Protein AF-A0A7W1ZW44-F1 (afdb_monomer)

Structure (mmCIF, N/CA/C/O backbone):
data_AF-A0A7W1ZW44-F1
#
_entry.id   AF-A0A7W1ZW44-F1
#
loop_
_atom_site.group_PDB
_atom_site.id
_atom_site.type_symbol
_atom_site.label_atom_id
_atom_site.label_alt_id
_atom_site.label_comp_id
_atom_site.label_asym_id
_atom_site.label_entity_id
_atom_site.label_seq_id
_atom_site.pdbx_PDB_ins_code
_atom_site.Cartn_x
_atom_site.Cartn_y
_atom_site.Cartn_z
_atom_site.occupancy
_atom_site.B_iso_or_equiv
_atom_site.auth_seq_id
_atom_site.auth_comp_id
_atom_site.auth_asym_id
_atom_site.auth_atom_id
_atom_site.pdbx_PDB_model_num
ATOM 1 N N . MET A 1 1 ? -7.197 -3.885 36.363 1.00 48.62 1 MET A N 1
ATOM 2 C CA . MET A 1 1 ? -6.101 -4.322 35.474 1.00 48.62 1 MET A CA 1
ATOM 3 C C . MET A 1 1 ? -6.659 -4.385 34.066 1.00 48.62 1 MET A C 1
ATOM 5 O O . MET A 1 1 ? -7.664 -5.055 33.900 1.00 48.62 1 MET A O 1
ATOM 9 N N . SER A 1 2 ? -6.089 -3.607 33.143 1.00 41.81 2 SER A N 1
ATOM 10 C CA . SER A 1 2 ? -6.029 -3.824 31.685 1.00 41.81 2 SER A CA 1
ATOM 11 C C . SER A 1 2 ? -5.603 -2.502 31.056 1.00 41.81 2 SER A C 1
ATOM 13 O O . SER A 1 2 ? -6.389 -1.569 30.924 1.00 41.81 2 SER A O 1
ATOM 15 N N . SER A 1 3 ? -4.307 -2.404 30.783 1.00 43.06 3 SER A N 1
ATOM 16 C CA . SER A 1 3 ? -3.653 -1.270 30.145 1.00 43.06 3 SER A CA 1
ATOM 17 C C . SER A 1 3 ? -4.306 -0.962 28.792 1.00 43.06 3 SER A C 1
ATOM 19 O O . SER A 1 3 ? -4.424 -1.885 27.980 1.00 43.06 3 SER A O 1
ATOM 21 N N . PRO A 1 4 ? -4.672 0.293 28.478 1.00 45.53 4 PRO A N 1
ATOM 22 C CA . PRO A 1 4 ? -4.906 0.679 27.098 1.00 45.53 4 PRO A CA 1
ATOM 23 C C . PRO A 1 4 ? -3.530 0.705 26.436 1.00 45.53 4 PRO A C 1
ATOM 25 O O . PRO A 1 4 ? -2.753 1.645 26.583 1.00 45.53 4 PRO A O 1
ATOM 28 N N . ASN A 1 5 ? -3.172 -0.410 25.805 1.00 42.12 5 ASN A N 1
ATOM 29 C CA . ASN A 1 5 ? -1.962 -0.536 25.014 1.00 42.12 5 ASN A CA 1
ATOM 30 C C . ASN A 1 5 ? -2.137 0.390 23.803 1.00 42.12 5 ASN A C 1
ATOM 32 O O . ASN A 1 5 ? -2.692 -0.021 22.789 1.00 42.12 5 ASN A O 1
ATOM 36 N N . ASN A 1 6 ? -1.759 1.659 23.962 1.00 46.16 6 ASN A N 1
ATOM 37 C CA . ASN A 1 6 ? -1.648 2.638 22.892 1.00 46.16 6 ASN A CA 1
ATOM 38 C C . ASN A 1 6 ? -0.517 2.149 21.989 1.00 46.16 6 ASN A C 1
ATOM 40 O O . ASN A 1 6 ? 0.666 2.376 22.257 1.00 46.16 6 ASN A O 1
ATOM 44 N N . LYS A 1 7 ? -0.874 1.313 21.015 1.00 49.53 7 LYS A N 1
ATOM 45 C CA . LYS A 1 7 ? 0.117 0.719 20.145 1.00 49.53 7 LYS A CA 1
ATOM 46 C C . LYS A 1 7 ? 0.440 1.735 19.044 1.00 49.53 7 LYS A C 1
ATOM 48 O O . LYS A 1 7 ? -0.476 2.199 18.377 1.00 49.53 7 LYS A O 1
ATOM 53 N N . PRO A 1 8 ? 1.722 2.013 18.758 1.00 46.53 8 PRO A N 1
ATOM 54 C CA . PRO A 1 8 ? 2.140 2.899 17.664 1.00 46.53 8 PRO A CA 1
ATOM 55 C C . PRO A 1 8 ? 1.932 2.275 16.263 1.00 46.53 8 PRO A C 1
ATOM 57 O O . PRO A 1 8 ? 2.746 2.460 15.367 1.00 46.53 8 PRO A O 1
ATOM 60 N N . ASP A 1 9 ? 0.896 1.448 16.090 1.00 52.75 9 ASP A N 1
ATOM 61 C CA . ASP A 1 9 ? 0.456 0.864 14.812 1.00 52.75 9 ASP A CA 1
ATOM 62 C C . ASP A 1 9 ? -0.863 1.468 14.305 1.00 52.75 9 ASP A C 1
ATOM 64 O O . ASP A 1 9 ? -1.488 0.919 13.393 1.00 52.75 9 ASP A O 1
ATOM 68 N N . ASP A 1 10 ? -1.256 2.593 14.896 1.00 54.53 10 ASP A N 1
ATOM 69 C CA . ASP A 1 10 ? -2.509 3.295 14.663 1.00 54.53 10 ASP A CA 1
ATOM 70 C C . ASP A 1 10 ? -2.274 4.446 13.671 1.00 54.53 10 ASP A C 1
ATOM 72 O O . ASP A 1 10 ? -2.223 5.622 14.022 1.00 54.53 10 ASP A O 1
ATOM 76 N N . PHE A 1 11 ? -2.020 4.100 12.408 1.00 65.88 11 PHE A N 1
ATOM 77 C CA . PHE A 1 11 ? -2.477 4.984 11.336 1.00 65.88 11 PHE A CA 1
ATOM 78 C C . PHE A 1 11 ? -3.943 4.634 11.074 1.00 65.88 11 PHE A C 1
ATOM 80 O O . PHE A 1 11 ? -4.349 3.503 11.347 1.00 65.88 11 PHE A O 1
ATOM 87 N N . ASN A 1 12 ? -4.746 5.581 10.585 1.00 67.12 12 ASN A N 1
ATOM 88 C CA . ASN A 1 12 ? -6.178 5.352 10.410 1.00 67.12 12 ASN A CA 1
ATOM 89 C C . ASN A 1 12 ? -6.432 4.173 9.445 1.00 67.12 12 ASN A C 1
ATOM 91 O O . ASN A 1 12 ? -6.341 4.319 8.227 1.00 67.12 12 ASN A O 1
ATOM 95 N N . ARG A 1 13 ? -6.738 2.991 9.998 1.00 70.31 13 ARG A N 1
ATOM 96 C CA . ARG A 1 13 ? -7.122 1.789 9.233 1.00 70.31 13 ARG A CA 1
ATOM 97 C C . ARG A 1 13 ? -8.571 1.855 8.764 1.00 70.31 13 ARG A C 1
ATOM 99 O O . ARG A 1 13 ? -8.947 1.137 7.848 1.00 70.31 13 ARG A O 1
ATOM 106 N N . SER A 1 14 ? -9.352 2.749 9.367 1.00 66.06 14 SER A N 1
ATOM 107 C CA . SER A 1 14 ? -10.722 3.087 8.984 1.00 66.06 14 SER A CA 1
ATOM 108 C C . SER A 1 14 ? -10.760 4.210 7.945 1.00 66.06 14 SER A C 1
ATOM 110 O O . SER A 1 14 ? -11.749 4.935 7.872 1.00 66.06 14 SER A O 1
ATOM 112 N N . ALA A 1 15 ? -9.681 4.408 7.182 1.00 72.62 15 ALA A N 1
ATOM 113 C CA . ALA A 1 15 ? -9.659 5.392 6.112 1.00 72.62 15 ALA A CA 1
ATOM 114 C C . ALA A 1 15 ? -10.760 5.071 5.096 1.00 72.62 15 ALA A C 1
ATOM 116 O O . ALA A 1 15 ? -10.786 3.982 4.515 1.00 72.62 15 ALA A O 1
ATOM 117 N N . THR A 1 16 ? -11.668 6.021 4.880 1.00 72.62 16 THR A N 1
ATOM 118 C CA . THR A 1 16 ? -12.754 5.856 3.906 1.00 72.62 16 THR A CA 1
ATOM 119 C C . THR A 1 16 ? -12.208 5.898 2.477 1.00 72.62 16 THR A C 1
ATOM 121 O O . THR A 1 16 ? -12.786 5.296 1.569 1.00 72.62 16 THR A O 1
ATOM 124 N N . HIS A 1 17 ? -11.062 6.559 2.274 1.00 84.69 17 HIS A N 1
ATOM 125 C CA . HIS A 1 17 ? -10.442 6.744 0.966 1.00 84.69 17 HIS A CA 1
ATOM 126 C C . HIS A 1 17 ? -9.067 6.073 0.870 1.00 84.69 17 HIS A C 1
ATOM 128 O O . HIS A 1 17 ? -8.127 6.432 1.578 1.00 84.69 17 HIS A O 1
ATOM 134 N N . ILE A 1 18 ? -8.930 5.137 -0.071 1.00 88.94 18 ILE A N 1
ATOM 135 C CA . ILE A 1 18 ? -7.651 4.508 -0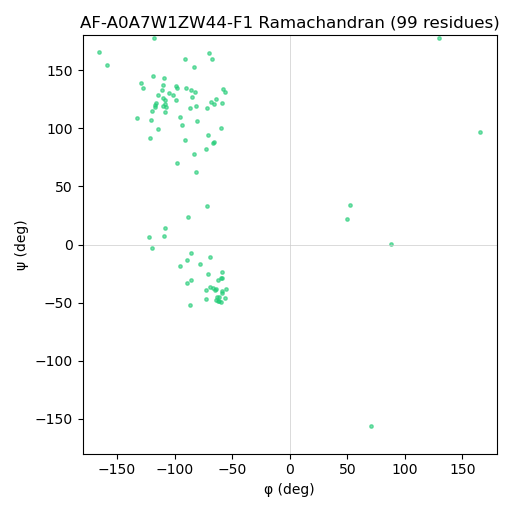.417 1.00 88.94 18 ILE A CA 1
ATOM 136 C C . ILE A 1 18 ? -7.209 5.047 -1.778 1.00 88.94 18 ILE A C 1
ATOM 138 O O . ILE A 1 18 ? -7.903 4.885 -2.778 1.00 88.94 18 ILE A O 1
ATOM 142 N N . ILE A 1 19 ? -6.060 5.713 -1.807 1.00 90.00 19 ILE A N 1
ATOM 143 C CA . ILE A 1 19 ? -5.446 6.282 -3.007 1.00 90.00 19 ILE A CA 1
ATOM 144 C C . ILE A 1 19 ? -4.336 5.333 -3.440 1.00 90.00 19 ILE A C 1
ATOM 146 O O . ILE A 1 19 ? -3.473 5.006 -2.640 1.00 90.00 19 ILE A O 1
ATOM 150 N N . TYR A 1 20 ? -4.297 4.906 -4.693 1.00 90.31 20 TYR A N 1
ATOM 151 C CA . TYR A 1 20 ? -3.240 4.016 -5.173 1.00 90.31 20 TYR A CA 1
ATOM 152 C C . TYR A 1 20 ? -2.244 4.787 -6.031 1.00 90.31 20 TYR A C 1
ATOM 154 O O . TYR A 1 20 ? -2.616 5.512 -6.958 1.00 90.31 20 TYR A O 1
ATOM 162 N N . SER A 1 21 ? -0.953 4.628 -5.741 1.00 89.88 21 SER A N 1
ATOM 163 C CA . SER A 1 21 ? 0.090 5.168 -6.607 1.00 89.88 21 SER A CA 1
ATOM 164 C C . SER A 1 21 ? 0.112 4.424 -7.952 1.00 89.88 21 SER A C 1
ATOM 166 O O . SER A 1 21 ? -0.327 3.276 -8.064 1.00 89.88 21 SER A O 1
ATOM 168 N N . LYS A 1 22 ? 0.695 5.037 -8.990 1.00 87.31 22 LYS A N 1
ATOM 169 C CA . LYS A 1 22 ? 0.897 4.366 -10.291 1.00 87.31 22 LYS A CA 1
ATOM 170 C C . LYS A 1 22 ? 1.668 3.047 -10.150 1.00 87.31 22 LYS A C 1
ATOM 172 O O . LYS A 1 22 ? 1.352 2.067 -10.818 1.00 87.31 22 LYS A O 1
ATOM 177 N N . HIS A 1 23 ? 2.656 3.015 -9.255 1.00 84.62 23 HIS A N 1
ATOM 178 C CA . HIS A 1 23 ? 3.458 1.821 -9.011 1.00 84.62 23 HIS A CA 1
ATOM 179 C C . HIS A 1 23 ? 2.655 0.753 -8.258 1.00 84.62 23 HIS A C 1
ATOM 181 O O . HIS A 1 23 ? 2.742 -0.423 -8.604 1.00 84.62 23 HIS A O 1
ATOM 187 N N . ALA A 1 24 ? 1.827 1.152 -7.287 1.00 86.94 24 ALA A N 1
ATOM 188 C CA . ALA A 1 24 ? 0.919 0.238 -6.602 1.00 86.94 24 ALA A CA 1
ATOM 189 C C . ALA A 1 24 ? -0.051 -0.422 -7.587 1.00 86.94 24 ALA A C 1
ATOM 191 O O . ALA A 1 24 ? -0.106 -1.646 -7.625 1.00 86.94 24 ALA A O 1
ATOM 192 N N . HIS A 1 25 ? -0.710 0.356 -8.454 1.00 87.38 25 HIS A N 1
ATOM 193 C CA . HIS A 1 25 ? -1.587 -0.183 -9.499 1.00 87.38 25 HIS A CA 1
ATOM 194 C C . HIS A 1 25 ? -0.871 -1.180 -10.411 1.00 87.38 25 HIS A C 1
ATOM 196 O O . HIS A 1 25 ? -1.385 -2.265 -10.653 1.00 87.38 25 HIS A O 1
ATOM 202 N N . CYS A 1 26 ? 0.337 -0.852 -10.872 1.00 87.50 26 CYS A N 1
ATOM 203 C CA . CYS A 1 26 ? 1.087 -1.762 -11.731 1.00 87.50 26 CYS A CA 1
ATOM 204 C C . CYS A 1 26 ? 1.465 -3.073 -11.016 1.00 87.50 26 CYS A C 1
ATOM 206 O O . CYS A 1 26 ? 1.400 -4.149 -11.606 1.00 87.50 26 CYS A O 1
ATOM 208 N N . ARG A 1 27 ? 1.825 -3.014 -9.726 1.00 84.56 27 ARG A N 1
ATOM 209 C CA . ARG A 1 27 ? 2.097 -4.220 -8.927 1.00 84.56 27 ARG A CA 1
ATOM 210 C C . ARG A 1 27 ? 0.835 -5.023 -8.649 1.00 84.56 27 ARG A C 1
ATOM 212 O O . ARG A 1 27 ? 0.920 -6.246 -8.645 1.00 84.56 27 ARG A O 1
ATOM 219 N N . MET A 1 28 ? -0.288 -4.348 -8.424 1.00 85.69 28 MET A N 1
ATOM 220 C CA . MET A 1 28 ? -1.583 -4.987 -8.229 1.00 85.69 28 MET A CA 1
ATOM 221 C C . MET A 1 28 ? -1.999 -5.763 -9.474 1.00 85.69 28 MET A C 1
ATOM 223 O O . MET A 1 28 ? -2.277 -6.950 -9.373 1.00 85.69 28 MET A O 1
ATOM 227 N N . ASP A 1 29 ? -1.911 -5.138 -10.645 1.00 85.00 29 ASP A N 1
ATOM 228 C CA . ASP A 1 29 ? -2.236 -5.769 -11.926 1.00 85.00 29 ASP A CA 1
ATOM 229 C C . ASP A 1 29 ? -1.288 -6.940 -12.247 1.00 85.00 29 ASP A C 1
ATOM 231 O O . ASP A 1 29 ? -1.726 -8.059 -12.503 1.00 85.00 29 ASP A O 1
ATOM 235 N N . CYS A 1 30 ? 0.025 -6.735 -12.095 1.00 85.25 30 CYS A N 1
ATOM 236 C CA . CYS A 1 30 ? 1.037 -7.765 -12.359 1.00 85.25 30 CYS A CA 1
ATOM 237 C C . CYS A 1 30 ? 0.910 -9.007 -11.455 1.00 85.25 30 CYS A C 1
ATOM 239 O O . CYS A 1 30 ? 1.293 -10.110 -11.851 1.00 85.25 30 CYS A O 1
ATOM 241 N N . ARG A 1 31 ? 0.420 -8.831 -10.223 1.00 79.56 31 ARG A N 1
ATOM 242 C CA . ARG A 1 31 ? 0.327 -9.891 -9.206 1.00 79.56 31 ARG A CA 1
ATOM 243 C C . ARG A 1 31 ? -1.106 -10.336 -8.929 1.00 79.56 31 ARG A C 1
ATOM 245 O O . ARG A 1 31 ? -1.301 -11.135 -8.022 1.00 79.56 31 ARG A O 1
ATOM 252 N N . TYR A 1 32 ? -2.079 -9.852 -9.704 1.00 83.19 32 TYR A N 1
ATOM 253 C CA . TYR A 1 32 ? -3.508 -10.101 -9.491 1.00 83.19 32 TYR A CA 1
ATOM 254 C C . TYR A 1 32 ? -3.977 -9.767 -8.063 1.00 83.19 32 TYR A C 1
ATOM 256 O O . TYR A 1 32 ? -4.865 -10.428 -7.530 1.00 83.19 32 TYR A O 1
ATOM 264 N N . ILE A 1 33 ? -3.380 -8.739 -7.450 1.00 85.50 33 ILE A N 1
ATOM 265 C CA . ILE A 1 33 ? -3.775 -8.262 -6.123 1.00 85.50 33 ILE A CA 1
ATOM 266 C C . ILE A 1 33 ? -4.985 -7.357 -6.297 1.00 85.50 33 ILE A C 1
ATOM 268 O O . ILE A 1 33 ? -4.907 -6.310 -6.946 1.00 85.50 33 ILE A O 1
ATOM 272 N N . ASN A 1 34 ? -6.091 -7.740 -5.678 1.00 87.81 34 ASN A N 1
ATOM 273 C CA . ASN A 1 34 ? -7.332 -6.979 -5.750 1.00 87.81 34 ASN A CA 1
ATOM 274 C C . ASN A 1 34 ? -7.431 -5.962 -4.609 1.00 87.81 34 ASN A C 1
ATOM 276 O O . ASN A 1 34 ? -6.806 -6.104 -3.560 1.00 87.81 34 ASN A O 1
ATOM 280 N N . GLU A 1 35 ? -8.269 -4.941 -4.776 1.00 87.94 35 GLU A N 1
ATOM 281 C CA . GLU A 1 35 ? -8.514 -3.941 -3.726 1.00 87.94 35 GLU A CA 1
ATOM 282 C C . GLU A 1 35 ? -9.076 -4.556 -2.434 1.00 87.94 35 GLU A C 1
ATOM 284 O O . GLU A 1 35 ? -8.838 -4.030 -1.348 1.00 87.94 35 GLU A O 1
ATOM 289 N N . GLU A 1 36 ? -9.811 -5.667 -2.538 1.00 88.19 36 GLU A N 1
ATOM 290 C CA . GLU A 1 36 ? -10.283 -6.437 -1.382 1.00 88.19 36 GLU A CA 1
ATOM 291 C C . GLU A 1 36 ? -9.117 -6.975 -0.554 1.00 88.19 36 GLU A C 1
ATOM 293 O O . GLU A 1 36 ? -9.073 -6.722 0.646 1.00 88.19 36 GLU A O 1
ATOM 298 N N . GLU A 1 37 ? -8.125 -7.601 -1.192 1.00 88.31 37 GLU A N 1
ATOM 299 C CA . GLU A 1 37 ? -6.914 -8.069 -0.513 1.00 88.31 37 GLU A CA 1
ATOM 300 C C . GLU A 1 37 ? -6.185 -6.903 0.159 1.00 88.31 37 GLU A C 1
ATOM 302 O O . GLU A 1 37 ? -5.772 -7.001 1.314 1.00 88.31 37 GLU A O 1
ATOM 307 N N . VAL A 1 38 ? -6.091 -5.749 -0.511 1.00 89.06 38 VAL A N 1
ATOM 308 C CA . VAL A 1 38 ? -5.478 -4.553 0.083 1.00 89.06 38 VAL A CA 1
ATOM 309 C C . VAL A 1 38 ? -6.225 -4.088 1.335 1.00 89.06 38 VAL A C 1
ATOM 311 O O . VAL A 1 38 ? -5.594 -3.796 2.354 1.00 89.06 38 VAL A O 1
ATOM 314 N N . LYS A 1 39 ? -7.560 -4.037 1.289 1.00 88.12 39 LYS A N 1
ATOM 315 C CA . LYS A 1 39 ? -8.413 -3.658 2.429 1.00 88.12 39 LYS A CA 1
ATOM 316 C C . LYS A 1 39 ? -8.353 -4.678 3.562 1.00 88.12 39 LYS A C 1
ATOM 318 O O . LYS A 1 39 ? -8.348 -4.299 4.738 1.00 88.12 39 LYS A O 1
ATOM 323 N N . GLU A 1 40 ? -8.273 -5.961 3.230 1.00 89.00 40 GLU A N 1
ATOM 324 C CA . GLU A 1 40 ? -8.076 -7.022 4.208 1.00 89.00 40 GLU A CA 1
ATOM 325 C C . GLU A 1 40 ? -6.730 -6.875 4.908 1.00 89.00 40 GLU A C 1
ATOM 327 O O . GLU A 1 40 ? -6.689 -6.930 6.134 1.00 89.00 40 GLU A O 1
ATOM 332 N N . ILE A 1 41 ? -5.647 -6.615 4.170 1.00 89.50 41 ILE A N 1
ATOM 333 C CA . ILE A 1 41 ? -4.323 -6.360 4.749 1.00 89.50 41 ILE A CA 1
ATOM 334 C C . ILE A 1 41 ? -4.330 -5.077 5.580 1.00 89.50 41 ILE A C 1
ATOM 336 O O . ILE A 1 41 ? -3.750 -5.053 6.660 1.00 89.50 41 ILE A O 1
ATOM 340 N N . LEU A 1 42 ? -5.023 -4.026 5.144 1.00 87.06 42 LEU A N 1
ATOM 341 C CA . LEU A 1 42 ? -5.169 -2.801 5.929 1.00 87.06 42 LEU A CA 1
ATOM 342 C C . LEU A 1 42 ? -5.832 -3.070 7.293 1.00 87.06 42 LEU A C 1
ATOM 344 O O . LEU A 1 42 ? -5.403 -2.518 8.305 1.00 87.06 42 LEU A O 1
ATOM 348 N N . THR A 1 43 ? -6.846 -3.938 7.325 1.00 84.31 43 THR A N 1
ATOM 349 C CA . THR A 1 43 ? -7.651 -4.216 8.528 1.00 84.31 43 THR A CA 1
ATOM 350 C C . THR A 1 43 ? -7.036 -5.303 9.416 1.00 84.31 43 THR A C 1
ATOM 352 O O . THR A 1 43 ? -6.852 -5.103 10.618 1.00 84.31 43 THR A O 1
ATOM 355 N N . ASN A 1 44 ? -6.705 -6.453 8.828 1.00 86.44 44 ASN A N 1
ATOM 356 C CA . ASN A 1 44 ? -6.222 -7.661 9.505 1.00 86.44 44 ASN A CA 1
ATOM 357 C C . ASN A 1 44 ? -4.694 -7.776 9.525 1.00 86.44 44 ASN A C 1
ATOM 359 O O . ASN A 1 44 ? -4.143 -8.552 10.309 1.00 86.44 44 ASN A O 1
ATOM 363 N N . GLY A 1 45 ? -3.999 -7.039 8.661 1.00 86.31 45 GLY A N 1
ATOM 364 C CA . GLY A 1 45 ? -2.551 -7.099 8.561 1.00 86.31 45 GLY A CA 1
ATOM 365 C C . GLY A 1 45 ? -1.841 -6.491 9.768 1.00 86.31 45 GLY A C 1
ATOM 366 O O . GLY A 1 45 ? -2.396 -5.771 10.608 1.00 86.31 45 GLY A O 1
ATOM 367 N N . LYS A 1 46 ? -0.552 -6.805 9.860 1.00 88.94 46 LYS A N 1
ATOM 368 C CA . LYS A 1 46 ? 0.328 -6.397 10.948 1.00 88.94 46 LYS A CA 1
ATOM 369 C C . LYS A 1 46 ? 1.343 -5.379 10.446 1.00 88.94 46 LYS A C 1
ATOM 371 O O . LYS A 1 46 ? 2.172 -5.674 9.590 1.00 88.94 46 LYS A O 1
ATOM 376 N N . VAL A 1 47 ? 1.313 -4.183 11.029 1.00 88.56 47 VAL A N 1
ATOM 377 C CA . VAL A 1 47 ? 2.314 -3.142 10.761 1.00 88.56 47 VAL A CA 1
ATOM 378 C C . VAL A 1 47 ? 3.686 -3.614 11.238 1.00 88.56 47 VAL A C 1
ATOM 380 O O . VAL A 1 47 ? 3.873 -3.946 12.415 1.00 88.56 47 VAL A O 1
ATOM 383 N N . ASN A 1 48 ? 4.668 -3.590 10.344 1.00 84.50 48 ASN A N 1
ATOM 384 C CA . ASN A 1 48 ? 6.037 -3.951 10.661 1.00 84.50 48 ASN A CA 1
ATOM 385 C C . ASN A 1 48 ? 6.841 -2.718 11.094 1.00 84.50 48 ASN A C 1
ATOM 387 O O . ASN A 1 48 ? 7.465 -2.029 10.286 1.00 84.50 48 ASN A O 1
ATOM 391 N N . LYS A 1 49 ? 6.820 -2.445 12.403 1.00 78.62 49 LYS A N 1
ATOM 392 C CA . LYS A 1 49 ? 7.392 -1.233 13.021 1.00 78.62 49 LYS A CA 1
ATOM 393 C C . LYS A 1 49 ? 8.883 -1.042 12.762 1.00 78.62 49 LYS A C 1
ATOM 395 O O . LYS A 1 49 ? 9.346 0.086 12.674 1.00 78.62 49 LYS A O 1
ATOM 400 N N . SER A 1 50 ? 9.622 -2.133 12.582 1.00 80.38 50 SER A N 1
ATOM 401 C CA . SER A 1 50 ? 11.056 -2.103 12.271 1.00 80.38 50 SER A CA 1
ATOM 402 C C . SER A 1 50 ? 11.376 -1.571 10.871 1.00 80.38 50 SER A C 1
ATOM 404 O O . SER A 1 50 ? 12.542 -1.362 10.554 1.00 80.38 50 SER A O 1
ATOM 406 N N . LYS A 1 51 ? 10.359 -1.409 10.021 1.00 80.19 51 LYS A N 1
ATOM 407 C CA . LYS A 1 51 ? 10.477 -0.983 8.623 1.00 80.19 51 LYS A CA 1
ATOM 408 C C . LYS A 1 51 ? 9.666 0.283 8.332 1.00 80.19 51 LYS A C 1
ATOM 410 O O . LYS A 1 51 ? 9.544 0.650 7.172 1.00 80.19 51 LYS A O 1
ATOM 415 N N . ILE A 1 52 ? 9.081 0.910 9.355 1.00 84.75 52 ILE A N 1
ATOM 416 C CA . ILE A 1 52 ? 8.416 2.204 9.199 1.00 84.75 52 ILE A C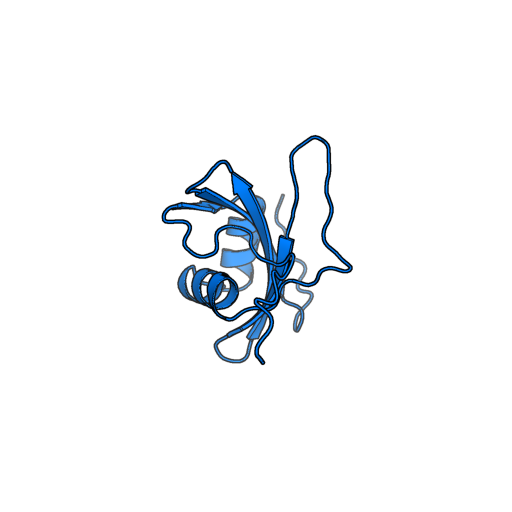A 1
ATOM 417 C C . ILE A 1 52 ? 9.489 3.224 8.834 1.00 84.75 52 ILE A C 1
ATOM 419 O O . ILE A 1 52 ? 10.438 3.419 9.593 1.00 84.75 52 ILE A O 1
ATOM 423 N N . GLU A 1 53 ? 9.325 3.865 7.683 1.00 83.94 53 GLU A N 1
ATOM 424 C CA . GLU A 1 53 ? 10.193 4.952 7.247 1.00 83.94 53 GLU A CA 1
ATOM 425 C C . GLU A 1 53 ? 9.419 6.261 7.290 1.00 83.94 53 GLU A C 1
ATOM 427 O O . GLU A 1 53 ? 8.338 6.384 6.707 1.00 83.94 53 GLU A O 1
ATOM 432 N N . THR A 1 54 ? 9.988 7.239 7.987 1.00 84.38 54 THR A N 1
ATOM 433 C CA . THR A 1 54 ? 9.481 8.608 8.029 1.00 84.38 54 THR A CA 1
ATOM 434 C C . THR A 1 54 ? 10.434 9.486 7.247 1.00 84.38 54 THR A C 1
ATOM 436 O O . THR A 1 54 ? 11.576 9.675 7.660 1.00 84.38 54 THR A O 1
ATOM 439 N N . ASP A 1 55 ? 9.954 10.030 6.136 1.00 82.00 55 ASP A N 1
ATOM 440 C CA . ASP A 1 55 ? 10.713 10.946 5.291 1.00 82.00 55 ASP A CA 1
ATOM 441 C C . ASP A 1 55 ? 10.030 12.324 5.241 1.00 82.00 55 ASP A C 1
ATOM 443 O O . ASP A 1 55 ? 8.945 12.532 5.793 1.00 82.00 55 ASP A O 1
ATOM 447 N N . ASN A 1 56 ? 10.636 13.285 4.544 1.00 76.94 56 ASN A N 1
ATOM 448 C CA . ASN A 1 56 ? 10.106 14.634 4.365 1.00 76.94 56 ASN A CA 1
ATOM 449 C C . ASN A 1 56 ? 8.721 14.648 3.685 1.00 76.94 56 ASN A C 1
ATOM 451 O O . ASN A 1 56 ? 7.948 15.586 3.860 1.00 76.94 56 ASN A O 1
ATOM 455 N N . ARG A 1 57 ? 8.389 13.589 2.931 1.00 71.94 57 ARG A N 1
ATOM 456 C CA . ARG A 1 57 ? 7.091 13.406 2.254 1.00 71.94 57 ARG A CA 1
ATOM 457 C C . ARG A 1 57 ? 5.999 12.772 3.127 1.00 71.94 57 ARG A C 1
ATOM 459 O O . ARG A 1 57 ? 4.852 12.700 2.679 1.00 71.94 57 ARG A O 1
ATOM 466 N N . GLY A 1 58 ? 6.341 12.314 4.332 1.00 82.75 58 GLY A N 1
ATOM 467 C CA . GLY A 1 58 ? 5.426 11.668 5.272 1.00 82.75 58 GLY A CA 1
ATO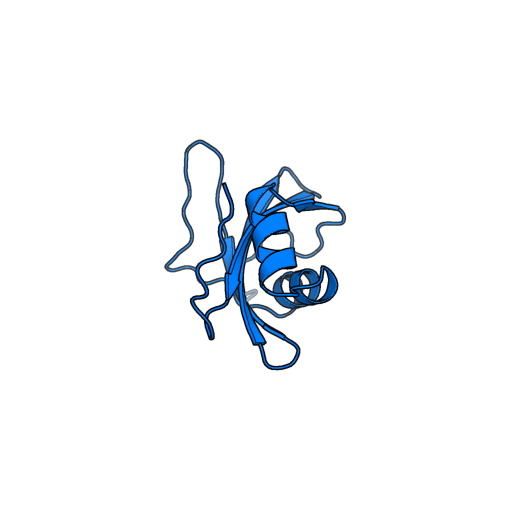M 468 C C . GLY A 1 58 ? 5.949 10.337 5.816 1.00 82.75 58 GLY A C 1
ATOM 469 O O . GLY A 1 58 ? 7.019 9.857 5.441 1.00 82.75 58 GLY A O 1
ATOM 470 N N . THR A 1 59 ? 5.164 9.740 6.711 1.00 87.44 59 THR A N 1
ATOM 471 C CA . THR A 1 59 ? 5.446 8.427 7.302 1.00 87.44 59 THR A CA 1
ATOM 472 C C . THR A 1 59 ? 4.831 7.319 6.464 1.00 87.44 59 THR A C 1
ATOM 474 O O . THR A 1 59 ? 3.668 7.403 6.079 1.00 87.44 59 THR A O 1
ATOM 477 N N . THR A 1 60 ? 5.593 6.261 6.213 1.00 89.88 60 THR A N 1
ATOM 478 C CA . THR A 1 60 ? 5.135 5.062 5.514 1.00 89.88 60 THR A CA 1
ATOM 479 C C . THR A 1 60 ? 5.076 3.876 6.468 1.00 89.88 60 THR A C 1
ATOM 481 O O . THR A 1 60 ? 6.001 3.602 7.232 1.00 89.88 60 THR A O 1
ATOM 484 N N . PHE A 1 61 ? 3.963 3.158 6.423 1.00 89.94 61 PHE A N 1
ATOM 485 C CA . PHE A 1 61 ? 3.638 2.035 7.282 1.00 89.94 61 PHE A CA 1
ATOM 486 C C . PHE A 1 61 ? 3.564 0.770 6.428 1.00 89.94 61 PHE A C 1
ATOM 488 O O . PHE A 1 61 ? 2.555 0.528 5.762 1.00 89.94 61 PHE A O 1
ATOM 495 N N . PRO A 1 62 ? 4.621 -0.056 6.415 1.00 91.62 62 PRO A N 1
ATOM 496 C CA . PRO A 1 62 ? 4.555 -1.364 5.789 1.00 91.62 62 PRO A CA 1
ATOM 497 C C . PRO A 1 62 ? 3.698 -2.296 6.644 1.00 91.62 62 PRO A C 1
ATOM 499 O O . PRO A 1 62 ? 4.049 -2.605 7.784 1.00 91.62 62 PRO A O 1
ATOM 502 N N . VAL A 1 63 ? 2.597 -2.766 6.078 1.00 91.50 63 VAL A N 1
ATOM 503 C CA . VAL A 1 63 ? 1.679 -3.728 6.680 1.00 91.50 63 VAL A CA 1
ATOM 504 C C . VAL A 1 63 ? 1.835 -5.055 5.962 1.00 91.50 63 VAL A C 1
ATOM 506 O O . VAL A 1 63 ? 1.719 -5.126 4.743 1.00 91.50 63 VAL A O 1
ATOM 509 N N . GLU A 1 64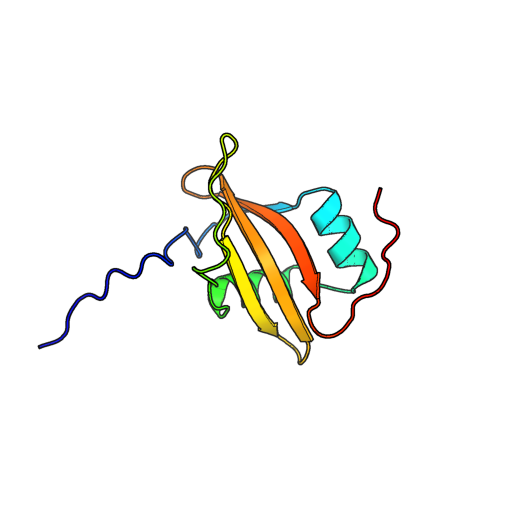 ? 2.127 -6.100 6.722 1.00 91.75 64 GLU A N 1
ATOM 510 C CA . GLU A 1 64 ? 2.299 -7.460 6.219 1.00 91.75 64 GLU A CA 1
ATOM 511 C C . GLU A 1 64 ? 1.130 -8.318 6.684 1.00 91.75 64 GLU A C 1
ATOM 513 O O . GLU A 1 64 ? 0.708 -8.243 7.841 1.00 91.75 64 GLU A O 1
ATOM 518 N N . GLY A 1 65 ? 0.606 -9.149 5.799 1.00 90.25 65 GLY A N 1
ATOM 519 C CA . GLY A 1 65 ? -0.469 -10.061 6.141 1.00 90.25 65 GLY A CA 1
ATOM 520 C C . GLY A 1 65 ? -0.663 -11.124 5.079 1.00 90.25 65 GLY A C 1
ATOM 521 O O . GLY A 1 65 ? -0.146 -11.029 3.968 1.00 90.25 65 GLY A O 1
ATOM 522 N N . ILE A 1 66 ? -1.405 -12.157 5.456 1.00 88.75 66 ILE A N 1
ATOM 523 C CA . ILE A 1 66 ? -1.752 -13.254 4.565 1.00 88.75 66 ILE A CA 1
ATOM 524 C C . ILE A 1 66 ? -3.236 -13.115 4.249 1.00 88.75 66 ILE A C 1
ATOM 526 O O . ILE A 1 66 ? -4.057 -13.130 5.165 1.00 88.75 66 ILE A O 1
ATOM 530 N N . THR A 1 67 ? -3.568 -12.977 2.973 1.00 85.56 67 THR A N 1
ATOM 531 C CA . THR A 1 67 ? -4.946 -12.952 2.468 1.00 85.56 67 THR A CA 1
ATOM 532 C C . THR A 1 67 ? -5.052 -13.949 1.326 1.00 85.56 67 THR A C 1
ATOM 534 O O . THR A 1 67 ? -4.095 -14.137 0.588 1.00 85.56 67 THR A O 1
ATOM 537 N N . GLN A 1 68 ? -6.155 -14.698 1.275 1.00 82.81 68 GLN A N 1
ATOM 538 C CA . GLN A 1 68 ? -6.419 -15.718 0.247 1.00 82.81 68 GLN A CA 1
ATOM 539 C C . GLN A 1 68 ? -5.272 -16.734 0.000 1.00 82.81 68 GLN A C 1
ATOM 541 O O . GLN A 1 68 ? -5.229 -17.397 -1.031 1.00 82.81 68 GLN A O 1
ATOM 546 N N . GLY A 1 69 ? -4.362 -16.913 0.969 1.00 82.00 69 GLY A N 1
ATOM 547 C CA . GLY A 1 69 ? -3.171 -17.766 0.847 1.00 82.00 69 GLY A CA 1
ATOM 548 C C . GLY A 1 69 ? -1.930 -17.076 0.262 1.00 82.00 69 GLY A C 1
ATOM 549 O O . GLY A 1 69 ? -0.887 -17.716 0.163 1.00 82.00 69 GLY A O 1
ATOM 550 N N . HIS A 1 70 ? -2.008 -15.790 -0.078 1.00 80.06 70 HIS A N 1
ATOM 551 C CA . HIS A 1 70 ? -0.902 -14.956 -0.540 1.00 80.06 70 HIS A CA 1
ATOM 552 C C . HIS A 1 70 ? -0.333 -14.117 0.600 1.00 80.06 70 HIS A C 1
ATOM 554 O O . HIS A 1 70 ? -1.069 -13.500 1.374 1.00 80.06 70 HIS A O 1
ATOM 560 N N . HIS A 1 71 ? 0.995 -14.081 0.708 1.00 90.00 71 HIS A N 1
ATOM 561 C CA . HIS A 1 71 ? 1.675 -13.258 1.700 1.00 90.00 71 HIS A CA 1
ATOM 562 C C . HIS A 1 71 ? 2.050 -11.911 1.084 1.00 90.00 71 HIS A C 1
ATOM 564 O O . HIS A 1 71 ? 3.021 -11.790 0.334 1.00 90.00 71 HIS A O 1
ATOM 570 N N . LEU A 1 72 ? 1.272 -10.887 1.423 1.00 89.75 72 LEU A N 1
ATOM 571 C CA . LEU A 1 72 ? 1.409 -9.552 0.864 1.00 89.75 72 LEU A CA 1
ATOM 572 C C . LEU A 1 72 ? 1.953 -8.576 1.904 1.00 89.75 72 LEU A C 1
ATOM 574 O O . LEU A 1 72 ? 1.607 -8.599 3.087 1.00 89.75 72 LEU A O 1
ATOM 578 N N . ARG A 1 73 ? 2.791 -7.665 1.424 1.00 91.69 73 ARG A N 1
ATOM 579 C CA . ARG A 1 73 ? 3.300 -6.504 2.138 1.00 91.69 73 ARG A CA 1
ATOM 580 C C . ARG A 1 73 ?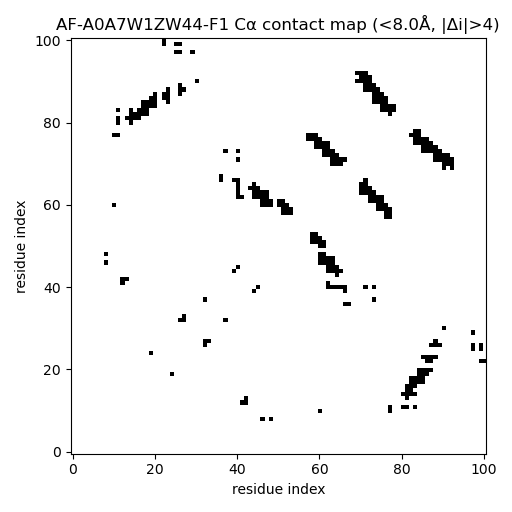 2.889 -5.246 1.402 1.00 91.69 73 ARG A C 1
ATOM 582 O O . ARG A 1 73 ? 3.365 -4.970 0.302 1.00 91.69 73 ARG A O 1
ATOM 589 N N . ILE A 1 74 ? 2.054 -4.445 2.038 1.00 91.00 74 ILE A N 1
ATOM 590 C CA . ILE A 1 74 ? 1.530 -3.215 1.460 1.00 91.00 74 ILE A CA 1
ATOM 591 C C . ILE A 1 74 ? 2.052 -2.033 2.256 1.00 91.00 74 ILE A C 1
ATOM 593 O O . ILE A 1 74 ? 1.974 -2.007 3.482 1.00 91.00 74 ILE A O 1
ATOM 597 N N . VAL A 1 75 ? 2.626 -1.060 1.557 1.00 91.06 75 VAL A N 1
ATOM 598 C CA . VAL A 1 75 ? 3.150 0.154 2.181 1.00 91.06 75 VAL A CA 1
ATOM 599 C C . VAL A 1 75 ? 2.089 1.241 2.100 1.00 91.06 75 VAL A C 1
ATOM 601 O O . VAL A 1 75 ? 1.813 1.757 1.016 1.00 91.06 75 VAL A O 1
ATOM 604 N N . PHE A 1 76 ? 1.517 1.591 3.249 1.00 90.50 76 PHE A N 1
ATOM 605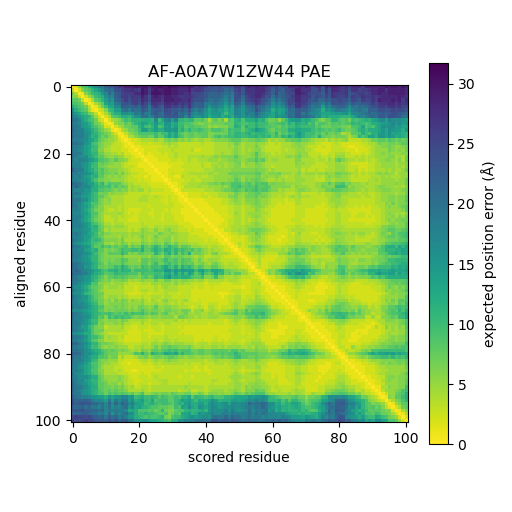 C CA . PHE A 1 76 ? 0.511 2.642 3.376 1.00 90.50 76 PHE A CA 1
ATOM 606 C C . PHE A 1 76 ? 1.145 3.947 3.849 1.00 90.50 76 PHE A C 1
ATOM 608 O O . PHE A 1 76 ? 1.946 3.957 4.777 1.00 90.50 76 PHE A O 1
ATOM 615 N N . ALA A 1 77 ? 0.763 5.062 3.250 1.00 90.19 77 ALA A N 1
ATOM 616 C CA . ALA A 1 77 ? 1.156 6.401 3.651 1.00 90.19 77 ALA A CA 1
ATOM 617 C C . ALA A 1 77 ? -0.113 7.198 3.985 1.00 90.19 77 ALA A C 1
ATOM 619 O O . ALA A 1 77 ? -0.856 7.542 3.067 1.00 90.19 77 ALA A O 1
ATOM 620 N N . PRO A 1 78 ? -0.420 7.489 5.260 1.00 87.06 78 PRO A N 1
ATOM 621 C CA . PRO A 1 78 ? -1.567 8.322 5.604 1.00 87.06 78 PRO A CA 1
ATOM 622 C C . PRO A 1 78 ? -1.472 9.702 4.939 1.00 87.06 78 PRO A C 1
ATOM 624 O O . PRO A 1 78 ? -0.424 10.355 4.951 1.00 87.06 78 PRO A O 1
ATOM 627 N N . LYS A 1 79 ? -2.585 10.139 4.348 1.00 85.38 79 LYS A N 1
ATOM 628 C CA . LYS A 1 79 ? -2.762 11.435 3.687 1.00 85.38 79 LYS A CA 1
ATOM 629 C C . LYS A 1 79 ? -3.914 12.172 4.368 1.00 85.38 79 LYS A C 1
ATOM 631 O O . LYS A 1 79 ? -5.071 12.034 3.987 1.00 85.38 79 LYS A O 1
ATOM 636 N N . GLY A 1 80 ? -3.585 12.979 5.374 1.00 80.06 80 GLY A N 1
ATOM 637 C CA . GLY A 1 80 ? -4.594 13.629 6.216 1.00 80.06 80 GLY A CA 1
ATOM 638 C C . GLY A 1 80 ? -5.306 12.630 7.134 1.00 80.06 80 GLY A C 1
ATOM 639 O O . GLY A 1 80 ? -4.749 11.580 7.450 1.00 80.06 80 GLY A O 1
ATOM 640 N N . ASP A 1 81 ? -6.521 12.972 7.566 1.00 76.88 81 ASP A N 1
ATOM 641 C CA . ASP A 1 81 ? -7.252 12.216 8.592 1.00 76.88 81 ASP A CA 1
ATOM 642 C C . ASP A 1 81 ? -8.077 11.030 8.051 1.00 76.88 81 ASP A C 1
ATOM 644 O O . ASP A 1 81 ? -8.226 10.031 8.751 1.00 76.88 81 ASP A O 1
ATOM 648 N N . ASP A 1 82 ? -8.591 11.093 6.814 1.00 83.38 82 ASP A N 1
ATOM 649 C CA . ASP A 1 82 ? -9.529 10.087 6.258 1.00 83.38 82 ASP A CA 1
ATOM 650 C C . ASP A 1 82 ? -9.016 9.353 5.002 1.00 83.38 82 ASP A C 1
ATOM 652 O O . ASP A 1 82 ? -9.671 8.439 4.496 1.00 83.38 82 ASP A O 1
ATOM 656 N N . ALA A 1 83 ? -7.832 9.710 4.496 1.00 87.44 83 ALA A N 1
ATOM 657 C CA . ALA A 1 83 ? -7.260 9.069 3.318 1.00 87.44 83 ALA A CA 1
ATOM 658 C C . ALA A 1 83 ? -5.923 8.386 3.609 1.00 87.44 83 ALA A C 1
ATOM 660 O O . ALA A 1 83 ? -5.092 8.866 4.383 1.00 87.44 83 ALA A O 1
ATOM 661 N N . VAL A 1 84 ? -5.690 7.265 2.932 1.00 89.94 84 VAL A N 1
ATOM 662 C CA . VAL A 1 84 ? -4.416 6.542 2.938 1.00 89.94 84 VAL A CA 1
ATOM 663 C C . VAL A 1 84 ? -3.968 6.301 1.509 1.00 89.94 84 VAL A C 1
ATOM 665 O O . VAL A 1 84 ? -4.751 5.900 0.655 1.00 89.94 84 VAL A O 1
ATOM 668 N N . GLU A 1 85 ? -2.696 6.549 1.235 1.00 91.06 85 GLU A N 1
ATOM 669 C CA . GLU A 1 85 ? -2.084 6.278 -0.056 1.00 91.06 85 GLU A CA 1
ATOM 670 C C . GLU A 1 85 ? -1.316 4.956 -0.010 1.00 91.06 85 GLU A C 1
ATOM 672 O O . GLU A 1 85 ? -0.417 4.767 0.804 1.00 91.06 85 GLU A O 1
ATOM 677 N N . VAL A 1 86 ? -1.641 4.033 -0.903 1.00 91.75 86 VAL A N 1
ATOM 678 C CA . VAL A 1 86 ? -0.875 2.819 -1.145 1.00 91.75 86 VAL A CA 1
ATOM 679 C C . VAL A 1 86 ? 0.298 3.178 -2.040 1.00 91.75 86 VAL A C 1
ATOM 681 O O . VAL A 1 86 ? 0.156 3.411 -3.244 1.00 91.75 86 VAL A O 1
ATOM 684 N N . VAL A 1 87 ? 1.480 3.219 -1.435 1.00 90.25 87 VAL A N 1
ATOM 685 C CA . VAL A 1 87 ? 2.721 3.560 -2.127 1.00 90.25 87 VAL A CA 1
ATOM 686 C C . VAL A 1 87 ? 3.139 2.409 -3.034 1.00 90.25 87 VAL A C 1
ATOM 688 O O . VAL A 1 87 ? 3.465 2.631 -4.200 1.00 90.25 87 VAL A O 1
ATOM 691 N N . THR A 1 88 ? 3.118 1.178 -2.517 1.00 89.44 88 THR A N 1
ATOM 692 C CA . THR A 1 88 ? 3.488 -0.025 -3.272 1.00 89.44 88 THR A CA 1
ATOM 693 C C . THR A 1 88 ? 2.904 -1.296 -2.653 1.00 89.44 88 THR A C 1
ATOM 695 O O . THR A 1 88 ? 2.666 -1.354 -1.442 1.00 89.44 88 THR A O 1
ATOM 698 N N . CYS A 1 89 ? 2.729 -2.318 -3.494 1.00 89.25 89 CYS A N 1
ATOM 699 C CA . CYS A 1 89 ? 2.293 -3.661 -3.121 1.00 89.25 89 CYS A CA 1
ATOM 700 C C . CYS A 1 89 ? 3.409 -4.662 -3.444 1.00 89.25 89 CYS A C 1
ATOM 702 O O . CYS A 1 89 ? 3.824 -4.825 -4.598 1.00 89.25 89 CYS A O 1
ATOM 704 N N . ILE A 1 90 ? 3.915 -5.329 -2.416 1.00 86.31 90 ILE A N 1
ATOM 705 C CA . ILE A 1 90 ? 5.032 -6.265 -2.495 1.00 86.31 90 ILE A CA 1
ATOM 706 C C . ILE A 1 90 ? 4.502 -7.642 -2.120 1.00 86.31 90 ILE A C 1
ATOM 708 O O . ILE A 1 90 ? 3.993 -7.827 -1.024 1.00 86.31 90 ILE A O 1
ATOM 712 N N . ASP A 1 91 ? 4.632 -8.606 -3.019 1.00 86.00 91 ASP A N 1
ATOM 713 C CA . ASP A 1 91 ? 4.387 -10.006 -2.688 1.00 86.00 91 ASP A CA 1
ATOM 714 C C . ASP A 1 91 ? 5.673 -10.595 -2.096 1.00 86.00 91 ASP A C 1
ATOM 716 O O . ASP A 1 91 ? 6.755 -10.411 -2.662 1.00 86.00 91 ASP A O 1
ATOM 720 N N . LEU A 1 92 ? 5.562 -11.205 -0.916 1.00 84.88 92 LEU A N 1
ATOM 721 C CA . LEU A 1 92 ? 6.690 -11.783 -0.181 1.00 84.88 92 LEU A CA 1
ATOM 722 C C . LEU A 1 92 ? 6.956 -13.244 -0.562 1.00 84.88 92 LEU A C 1
ATOM 724 O O . LEU A 1 92 ? 8.007 -13.772 -0.204 1.00 84.88 92 LEU A O 1
ATOM 728 N N . ASP A 1 93 ? 6.022 -13.887 -1.260 1.00 81.38 93 ASP A N 1
ATOM 729 C CA . ASP A 1 93 ? 6.117 -15.279 -1.702 1.00 81.38 93 ASP A CA 1
ATOM 730 C C . ASP A 1 93 ? 6.792 -15.378 -3.086 1.00 81.38 93 ASP A C 1
ATOM 732 O O . ASP A 1 93 ? 7.551 -16.303 -3.375 1.00 81.38 93 ASP A O 1
ATOM 736 N N . ARG A 1 94 ? 6.568 -14.373 -3.941 1.00 67.38 94 ARG A N 1
ATOM 737 C CA . ARG A 1 94 ? 7.012 -14.294 -5.333 1.00 67.38 94 ARG A CA 1
ATOM 738 C C . ARG A 1 94 ?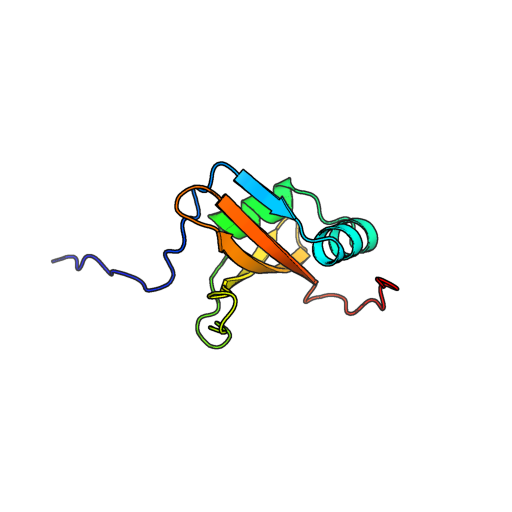 7.644 -12.943 -5.663 1.00 67.38 94 ARG A C 1
ATOM 740 O O . ARG A 1 94 ? 6.984 -11.919 -5.899 1.00 67.38 94 ARG A O 1
ATOM 747 N N . ASP A 1 95 ? 8.959 -12.984 -5.851 1.00 64.69 95 ASP A N 1
ATOM 748 C CA . ASP A 1 95 ? 9.711 -11.908 -6.492 1.00 64.69 95 ASP A CA 1
ATOM 749 C C . ASP A 1 95 ? 9.631 -12.055 -8.019 1.00 64.69 95 ASP A C 1
ATOM 751 O O . ASP A 1 95 ? 10.512 -12.601 -8.678 1.00 64.69 95 ASP A O 1
ATOM 755 N N . TRP A 1 96 ? 8.497 -11.653 -8.598 1.00 65.56 96 TRP A N 1
ATOM 756 C CA . TRP A 1 96 ? 8.368 -11.550 -10.050 1.00 65.56 96 TRP A CA 1
ATOM 757 C C . TRP A 1 96 ? 8.865 -10.181 -10.534 1.00 65.56 96 TRP A C 1
ATOM 759 O O . TRP A 1 96 ? 8.457 -9.153 -9.968 1.00 65.56 96 TRP A O 1
ATOM 769 N N . PRO A 1 97 ? 9.704 -10.133 -11.589 1.00 60.31 97 PRO A N 1
ATOM 770 C CA . PRO A 1 97 ? 10.132 -8.885 -12.201 1.00 60.31 97 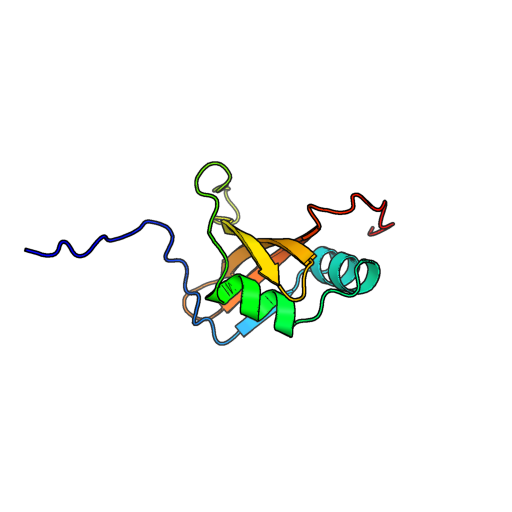PRO A CA 1
ATOM 771 C C . PRO A 1 97 ? 8.959 -8.285 -12.981 1.00 60.31 97 PRO A C 1
ATOM 773 O O . PRO A 1 97 ? 8.819 -8.455 -14.188 1.00 60.31 97 PRO A O 1
ATOM 776 N N . CYS A 1 98 ? 8.079 -7.584 -12.272 1.00 65.81 98 CYS A N 1
ATOM 777 C CA . CYS A 1 98 ? 7.077 -6.738 -12.898 1.00 65.81 98 CYS A CA 1
ATOM 778 C C . CYS A 1 98 ? 7.794 -5.559 -13.557 1.00 65.81 98 CYS A C 1
ATOM 780 O O . CYS A 1 98 ? 8.495 -4.803 -12.880 1.00 65.81 98 CYS A O 1
ATOM 782 N N . HIS A 1 99 ? 7.610 -5.388 -14.863 1.00 63.22 99 HIS A N 1
ATOM 783 C CA . HIS A 1 99 ? 8.194 -4.281 -15.618 1.00 63.22 99 HIS A CA 1
ATOM 784 C C . HIS A 1 99 ? 7.334 -3.016 -15.441 1.00 63.22 99 HIS A C 1
ATOM 786 O O . HIS A 1 99 ? 6.719 -2.514 -16.376 1.00 63.22 99 HIS A O 1
ATOM 792 N N . CYS A 1 100 ? 7.230 -2.549 -14.197 1.00 60.97 100 CYS A N 1
ATOM 793 C CA . CYS A 1 100 ? 6.548 -1.311 -13.842 1.00 60.97 100 CYS A CA 1
ATOM 794 C C . CYS A 1 100 ? 7.544 -0.155 -13.967 1.00 60.97 100 CYS A C 1
ATOM 796 O O . CYS A 1 100 ? 8.555 -0.164 -13.266 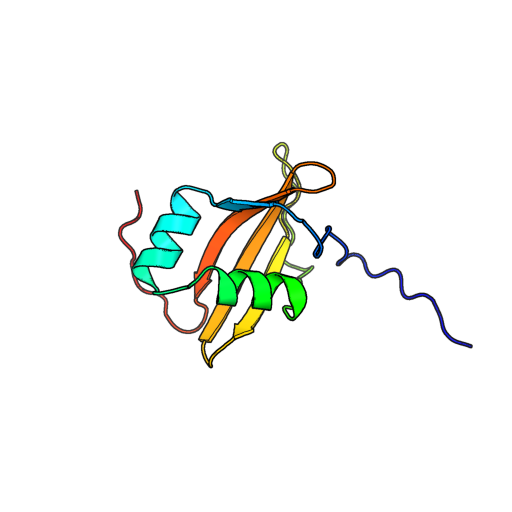1.00 60.97 100 CYS A O 1
ATOM 798 N N . ASN A 1 101 ? 7.273 0.794 -14.865 1.00 54.47 101 ASN A N 1
ATOM 799 C CA . ASN A 1 101 ? 8.110 1.970 -15.135 1.00 54.47 101 ASN A CA 1
ATOM 800 C C . ASN A 1 101 ? 7.466 3.235 -14.552 1.00 54.47 101 ASN A C 1
ATOM 802 O O . ASN A 1 101 ? 6.233 3.387 -14.730 1.00 54.47 101 ASN A O 1
#

Solvent-accessible surface area (backbone atoms only — not comparable to full-atom values): 6002 Å² total; per-residue (Å²): 140,81,79,83,77,83,58,97,72,74,64,73,63,81,36,83,38,80,42,71,34,76,61,16,50,46,37,21,65,72,66,73,53,47,73,63,53,53,52,46,33,55,66,74,27,46,65,42,75,94,63,49,48,75,54,98,92,45,53,34,42,34,25,39,30,75,49,102,88,43,43,38,34,37,30,35,27,70,51,75,85,48,29,31,31,34,58,38,53,41,53,75,81,56,90,68,91,67,92,69,127

Nearest PDB structures (foldseek):
  5jaa-assembly1_D  TM=5.808E-01  e=1.076E-02  Vibrio cholerae O1 biovar El Tor str. N16961
  4r80-assembly2_B  TM=3.882E-01  e=1.071E-01  synthetic construct
  8y9b-assembly1_B  TM=8.277E-01  e=3.693E+00  Clostridioides difficile
  6q0w-assembly1_B  TM=5.526E-01  e=2.880E+00  Homo sapiens
  5w5y-assembly1_O  TM=5.546E-01  e=3.693E+00  Saccharomyces cerevisiae S288C

Foldseek 3Di:
DDDPCPDPLDDPLQQPAEAEDLQAVLQCVVVVPDVVNVNCQSPVWDWDPVPWDQDPVAIWTWTWDADPNWTKTWIWGDDPRRYIYTHHIDTPVDPDPRPRD

Secondary structure (DSSP, 8-state):
-------TT-S-TT-SEEEE-HHHHHHHHHHT--HHHHHHHHHH-EE-GGG-EEETTEEEEEEEEEETTEEEEEEEEEETTTEEEEEEEEESS--------

Radius of gyration: 13.79 Å; Cα contacts (8 Å, |Δi|>4): 168; chains: 1; bounding box: 24×32×51 Å

Sequence (101 aa):
MSSPNNKPDDFNRSATHIIYSKHAHCRMDCRYINEEEVKEILTNGKVNKSKIETDNRGTTFPVEGITQGHHLRIVFAPKGDDAVEVVTCIDLDRDWPCHCN

Mean predicted aligned error: 7.85 Å

pLDDT: mean 79.61, std 13.59, range [41.81, 91.75]